Protein AF-A0A3P8VQ27-F1 (afdb_monomer)

Organism: Cynoglossus semilaevis (NCBI:txid244447)

Radius of gyration: 37.34 Å; Cα contacts (8 Å, |Δi|>4): 28; chains: 1; bounding box: 100×19×119 Å

InterPro domains:
  IPR002017 Spectrin repeat [PF00435] (62-148)
  IPR018159 Spectrin/alpha-actinin [SM00150] (59-148)

Sequence (175 aa):
MKLLRSFSAHRMKRSVSSLSREKSAHVQSKLRALLQRRDRIKELSVKRRQELELSRMLCIFNRDVAQRMLKMTEAGKAELSDLQTKMKLLQKHQVFEAEILAHSEIINNELVSLFHPKSKEVKKSTAALKLLWEELRNAVASRGIALEANRDFLEFLQKVEKVEAWIRHKVRRRL

Structure (mmCIF, N/CA/C/O backbone):
data_AF-A0A3P8VQ27-F1
#
_entry.id   AF-A0A3P8VQ27-F1
#
loop_
_atom_site.group_PDB
_atom_site.id
_atom_site.type_symbol
_atom_site.label_atom_id
_atom_site.label_alt_id
_atom_site.label_comp_id
_atom_site.label_asym_id
_atom_site.label_entity_id
_atom_site.label_seq_id
_atom_site.pdbx_PDB_ins_code
_atom_site.Cartn_x
_atom_site.Cartn_y
_atom_site.Cartn_z
_atom_site.occupancy
_atom_site.B_iso_or_equiv
_atom_site.auth_seq_id
_atom_site.auth_comp_id
_atom_site.auth_asym_id
_atom_site.auth_atom_id
_atom_site.pdbx_PDB_model_num
ATOM 1 N N . MET A 1 1 ? -63.834 -5.974 70.949 1.00 59.16 1 MET A N 1
ATOM 2 C CA . MET A 1 1 ? -62.524 -5.294 70.753 1.00 59.16 1 MET A CA 1
ATOM 3 C C . MET A 1 1 ? -61.381 -6.163 70.191 1.00 59.16 1 MET A C 1
ATOM 5 O O . MET A 1 1 ? -60.506 -5.600 69.543 1.00 59.16 1 MET A O 1
ATOM 9 N N . LYS A 1 2 ? -61.347 -7.499 70.369 1.00 55.91 2 LYS A N 1
ATOM 10 C CA . LYS A 1 2 ? -60.243 -8.357 69.862 1.00 55.91 2 LYS A CA 1
ATOM 11 C C . LYS A 1 2 ? -60.164 -8.465 68.319 1.00 55.91 2 LYS A C 1
ATOM 13 O O . LYS A 1 2 ? -59.069 -8.447 67.766 1.00 55.91 2 LYS A O 1
ATOM 18 N N . LEU A 1 3 ? -61.305 -8.478 67.621 1.00 52.88 3 LEU A N 1
ATOM 19 C CA . LEU A 1 3 ? -61.378 -8.587 66.150 1.00 52.88 3 LEU A CA 1
ATOM 20 C C . LEU A 1 3 ? -60.809 -7.358 65.412 1.00 52.88 3 LEU A C 1
ATOM 22 O O . LEU A 1 3 ? -59.995 -7.516 64.505 1.00 52.88 3 LEU A O 1
ATOM 26 N N . LEU A 1 4 ? -61.132 -6.137 65.857 1.00 56.00 4 LEU A N 1
ATOM 27 C CA . LEU A 1 4 ? -60.607 -4.881 65.287 1.00 56.00 4 LEU A CA 1
ATOM 28 C C . LEU A 1 4 ? -59.076 -4.767 65.400 1.00 56.00 4 LEU A C 1
ATOM 30 O O . LEU A 1 4 ? -58.412 -4.321 64.464 1.00 56.00 4 LEU A O 1
ATOM 34 N N . ARG A 1 5 ? -58.496 -5.237 66.514 1.00 58.69 5 ARG A N 1
ATOM 35 C CA . ARG A 1 5 ? -57.035 -5.283 66.701 1.00 58.69 5 ARG A CA 1
ATOM 36 C C . ARG A 1 5 ? -56.365 -6.304 65.772 1.00 58.69 5 ARG A C 1
ATOM 38 O O . ARG A 1 5 ? -55.314 -6.007 65.213 1.00 58.69 5 ARG A O 1
ATOM 45 N N . SER A 1 6 ? -56.991 -7.463 65.546 1.00 60.53 6 SER A N 1
ATOM 46 C CA . SER A 1 6 ? -56.477 -8.488 64.620 1.00 60.53 6 SER A CA 1
ATOM 47 C C . SER A 1 6 ? -56.494 -8.036 63.152 1.00 60.53 6 SER A C 1
ATOM 49 O O . SER A 1 6 ? -55.540 -8.288 62.415 1.00 60.53 6 SER A O 1
ATOM 51 N N . PHE A 1 7 ? -57.533 -7.293 62.754 1.00 62.00 7 PHE A N 1
ATOM 52 C CA . PHE A 1 7 ? -57.692 -6.754 61.404 1.00 62.00 7 PHE A CA 1
ATOM 53 C C . PHE A 1 7 ? -56.678 -5.635 61.121 1.00 62.00 7 PHE A C 1
ATOM 55 O O . PHE A 1 7 ? -56.071 -5.592 60.050 1.00 62.00 7 PHE A O 1
ATOM 62 N N . SER A 1 8 ? -56.428 -4.777 62.117 1.00 69.00 8 SER A N 1
ATOM 63 C CA . SER A 1 8 ? -55.386 -3.744 62.060 1.00 69.00 8 SER A CA 1
ATOM 64 C C . SER A 1 8 ? -53.979 -4.351 61.958 1.00 69.00 8 SER A C 1
ATOM 66 O O . SER A 1 8 ? -53.199 -3.978 61.081 1.00 69.00 8 SER A O 1
ATOM 68 N N . ALA A 1 9 ? -53.680 -5.382 62.758 1.00 69.94 9 ALA A N 1
ATOM 69 C CA . ALA A 1 9 ? -52.400 -6.089 62.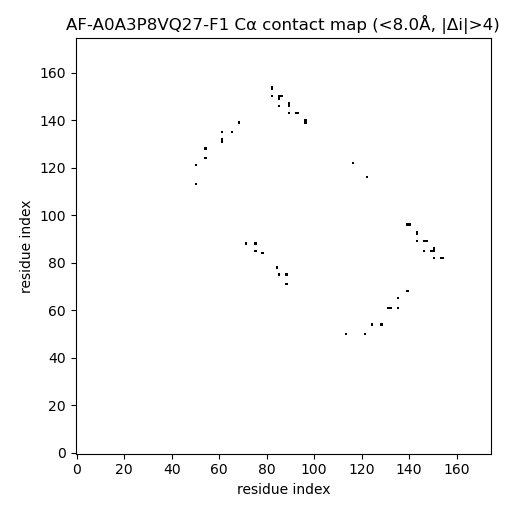706 1.00 69.94 9 ALA A CA 1
ATOM 70 C C . ALA A 1 9 ? -52.164 -6.811 61.363 1.00 69.94 9 ALA A C 1
ATOM 72 O O . ALA A 1 9 ? -51.056 -6.769 60.822 1.00 69.94 9 ALA A O 1
ATOM 73 N N . HIS A 1 10 ? -53.198 -7.434 60.783 1.00 73.12 10 HIS A N 1
ATOM 74 C CA . HIS A 1 10 ? -53.120 -8.039 59.447 1.00 73.12 10 HIS A CA 1
ATOM 75 C C . HIS A 1 10 ? -52.898 -6.997 58.343 1.00 73.12 10 HIS A C 1
ATOM 77 O O . HIS A 1 10 ? -52.089 -7.216 57.439 1.00 73.12 10 HIS A O 1
ATOM 83 N N . ARG A 1 11 ? -53.573 -5.844 58.423 1.00 74.75 11 ARG A N 1
ATOM 84 C CA . ARG A 1 11 ? -53.396 -4.732 57.479 1.00 74.75 11 ARG A CA 1
ATOM 85 C C . ARG A 1 11 ? -51.982 -4.150 57.549 1.00 74.75 11 ARG A C 1
ATOM 87 O O . ARG A 1 11 ? -51.373 -3.924 56.505 1.00 74.75 11 ARG A O 1
ATOM 94 N N . MET A 1 12 ? -51.432 -3.978 58.751 1.00 71.06 12 MET A N 1
ATOM 95 C CA . MET A 1 12 ? -50.051 -3.525 58.939 1.00 71.06 12 MET A CA 1
ATOM 96 C C . MET A 1 12 ? -49.034 -4.534 58.397 1.00 71.06 12 MET A C 1
ATOM 98 O O . MET A 1 12 ? -48.145 -4.142 57.646 1.00 71.06 12 MET A O 1
ATOM 102 N N . LYS A 1 13 ? -49.187 -5.837 58.683 1.00 74.44 13 LYS A N 1
ATOM 103 C CA . LYS A 1 13 ? -48.311 -6.881 58.113 1.00 74.44 13 LYS A CA 1
ATOM 104 C C . LYS A 1 13 ? -48.342 -6.891 56.582 1.00 74.44 13 LYS A C 1
ATOM 106 O O . LYS A 1 13 ? -47.287 -6.979 55.958 1.00 74.44 13 LYS A O 1
ATOM 111 N N . ARG A 1 14 ? -49.524 -6.738 55.973 1.00 71.12 14 ARG A N 1
ATOM 112 C CA . ARG A 1 14 ? -49.664 -6.611 54.512 1.00 71.12 14 ARG A CA 1
ATOM 113 C C . ARG A 1 14 ? -48.948 -5.373 53.966 1.00 71.12 14 ARG A C 1
ATOM 115 O O . ARG A 1 14 ? -48.181 -5.518 53.022 1.00 71.12 14 ARG A O 1
ATOM 122 N N . SER A 1 15 ? -49.122 -4.209 54.592 1.00 69.25 15 SER A N 1
ATOM 123 C CA . SER A 1 15 ? -48.459 -2.957 54.189 1.00 69.25 15 SER A CA 1
ATOM 124 C C . SER A 1 15 ? -46.927 -3.045 54.265 1.00 69.25 15 SER A C 1
ATOM 126 O O . SER A 1 15 ? -46.221 -2.670 53.331 1.00 69.25 15 SER A O 1
ATOM 128 N N . VAL A 1 16 ? -46.393 -3.636 55.337 1.00 71.25 16 VAL A N 1
ATOM 129 C CA . VAL A 1 16 ? -44.945 -3.858 55.487 1.00 71.25 16 VAL A CA 1
ATOM 130 C C . VAL A 1 16 ? -44.427 -4.841 54.432 1.00 71.25 16 VAL A C 1
ATOM 132 O O . VAL A 1 16 ? -43.368 -4.615 53.843 1.00 71.25 16 VAL A O 1
ATOM 135 N N . SER A 1 17 ? -45.187 -5.902 54.133 1.00 72.75 17 SER A N 1
ATOM 136 C CA . SER A 1 17 ? -44.814 -6.871 53.097 1.00 72.75 17 SER A CA 1
ATOM 137 C C . SER A 1 17 ? -44.829 -6.274 51.685 1.00 72.75 17 SER A C 1
ATOM 139 O O . SER A 1 17 ? -43.919 -6.552 50.907 1.00 72.75 17 SER A O 1
ATOM 141 N N . SER A 1 18 ? -45.793 -5.404 51.358 1.00 68.44 18 SER A N 1
ATOM 142 C CA . SER A 1 18 ? -45.832 -4.708 50.067 1.00 68.44 18 SER A CA 1
ATOM 143 C C . SER A 1 18 ? -44.686 -3.709 49.932 1.00 68.44 18 SER A C 1
ATOM 145 O O . SER A 1 18 ? -44.019 -3.713 48.902 1.00 68.44 18 SER A O 1
ATOM 147 N N . LEU A 1 19 ? -44.380 -2.941 50.987 1.00 72.56 19 LEU A N 1
ATOM 148 C CA . LEU A 1 19 ? -43.258 -1.995 50.989 1.00 72.56 19 LEU A CA 1
ATOM 149 C C . LEU A 1 19 ? -41.906 -2.705 50.816 1.00 72.56 19 LEU A C 1
ATOM 151 O O . LEU A 1 19 ? -41.018 -2.218 50.119 1.00 72.56 19 LEU A O 1
ATOM 155 N N . SER A 1 20 ? -41.734 -3.865 51.457 1.00 76.38 20 SER A N 1
ATOM 156 C CA . SER A 1 20 ? -40.529 -4.693 51.315 1.00 76.38 20 SER A CA 1
ATOM 157 C C . SER A 1 20 ? -40.389 -5.242 49.889 1.00 76.38 20 SER A C 1
ATOM 159 O O . SER A 1 20 ? -39.308 -5.184 49.299 1.00 76.38 20 SER A O 1
ATOM 161 N N . ARG A 1 21 ? -41.501 -5.690 49.293 1.00 75.19 21 ARG A N 1
ATOM 162 C CA . ARG A 1 21 ? -41.550 -6.206 47.918 1.00 75.19 21 ARG A CA 1
ATOM 163 C C . ARG A 1 21 ? -41.263 -5.116 46.880 1.00 75.19 21 ARG A C 1
ATOM 165 O O . ARG A 1 21 ? -40.536 -5.364 45.924 1.00 75.19 21 ARG A O 1
ATOM 172 N N . GLU A 1 22 ? -41.761 -3.904 47.101 1.00 75.75 22 GLU A N 1
ATOM 173 C CA . GLU A 1 22 ? -41.543 -2.740 46.235 1.00 75.75 22 GLU A CA 1
ATOM 174 C C . GLU A 1 22 ? -40.092 -2.232 46.301 1.00 75.75 22 GLU A C 1
ATOM 176 O O . GLU A 1 22 ? -39.456 -2.010 45.267 1.00 75.75 22 GLU A O 1
ATOM 181 N N . LYS A 1 23 ? -39.504 -2.165 47.505 1.00 79.06 23 LYS A N 1
ATOM 182 C CA . LYS A 1 23 ? -38.070 -1.874 47.682 1.00 79.06 23 LYS A CA 1
ATOM 183 C C . LYS A 1 23 ? -37.188 -2.937 47.020 1.00 79.06 23 LYS A C 1
ATOM 185 O O . LYS A 1 23 ? -36.213 -2.591 46.356 1.00 79.06 23 LYS A O 1
ATOM 190 N N . SER A 1 24 ? -37.547 -4.217 47.146 1.00 83.31 24 SER A N 1
ATOM 191 C CA . SER A 1 24 ? -36.856 -5.324 46.472 1.00 83.31 24 SER A CA 1
ATOM 192 C C . SER A 1 24 ? -36.928 -5.201 44.943 1.00 83.31 24 SER A C 1
ATOM 194 O O . SER A 1 24 ? -35.902 -5.310 44.270 1.00 83.31 24 SER A O 1
ATOM 196 N N . ALA A 1 25 ? -38.099 -4.866 44.391 1.00 87.75 25 ALA A N 1
ATOM 197 C CA . ALA A 1 25 ? -38.283 -4.647 42.956 1.00 87.75 25 ALA A CA 1
ATOM 198 C C . ALA A 1 25 ? -37.453 -3.461 42.428 1.00 87.75 25 ALA A C 1
ATOM 200 O O . ALA A 1 25 ? -36.850 -3.549 41.356 1.00 87.75 25 ALA A O 1
ATOM 201 N N . HIS A 1 26 ? -37.352 -2.370 43.194 1.00 89.31 26 HIS A N 1
ATOM 202 C CA . HIS A 1 26 ? -36.525 -1.219 42.826 1.00 89.31 26 HIS A CA 1
ATOM 203 C C . HIS A 1 26 ? -35.027 -1.568 42.785 1.00 89.31 26 HIS A C 1
ATOM 205 O O . HIS A 1 26 ? -34.321 -1.192 41.845 1.00 89.31 26 HIS A O 1
ATOM 211 N N . VAL A 1 27 ? -34.544 -2.335 43.769 1.00 89.94 27 VAL A N 1
ATOM 212 C CA . VAL A 1 27 ? -33.158 -2.832 43.802 1.00 89.94 27 VAL A CA 1
ATOM 213 C C . VAL A 1 27 ? -32.885 -3.771 42.624 1.00 89.94 27 VAL A C 1
ATOM 215 O O . VAL A 1 27 ? -31.868 -3.613 41.949 1.00 89.94 27 VAL A O 1
ATOM 218 N N . GLN A 1 28 ? -33.805 -4.691 42.314 1.00 91.00 28 GLN A N 1
ATOM 219 C CA . GLN A 1 28 ? -33.682 -5.584 41.156 1.00 91.00 28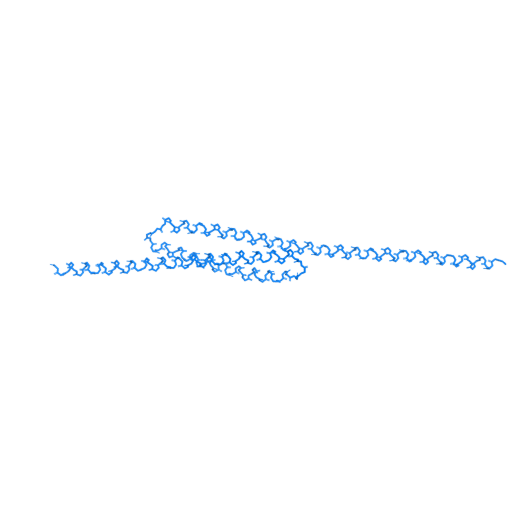 GLN A CA 1
ATOM 220 C C . GLN A 1 28 ? -33.653 -4.818 39.827 1.00 91.00 28 GLN A C 1
ATOM 222 O O . GLN A 1 28 ? -32.839 -5.131 38.958 1.00 91.00 28 GLN A O 1
ATOM 227 N N . SER A 1 29 ? -34.486 -3.785 39.676 1.00 92.50 29 SER A N 1
ATOM 228 C CA . SER A 1 29 ? -34.495 -2.926 38.487 1.00 92.50 29 SER A CA 1
ATOM 229 C C . SER A 1 29 ? -33.162 -2.192 38.304 1.00 92.50 29 SER A C 1
ATOM 231 O O . SER A 1 29 ? -32.557 -2.261 37.230 1.00 92.50 29 SER A O 1
ATOM 233 N N . LYS A 1 30 ? -32.630 -1.574 39.371 1.00 93.88 30 LYS A N 1
ATOM 234 C CA . LYS A 1 30 ? -31.308 -0.928 39.329 1.00 93.88 30 LYS A CA 1
ATOM 235 C C . LYS A 1 30 ? -30.189 -1.916 39.016 1.00 93.88 30 LYS A C 1
ATOM 237 O O . LYS A 1 30 ? -29.328 -1.605 38.196 1.00 93.88 30 LYS A O 1
ATOM 242 N N . LEU A 1 31 ? -30.209 -3.104 39.621 1.00 91.88 31 LEU A N 1
ATOM 243 C CA . LEU A 1 31 ? -29.227 -4.149 39.340 1.00 91.88 31 LEU A CA 1
ATOM 244 C C . LEU A 1 31 ? -29.267 -4.560 37.863 1.00 91.88 31 LEU A C 1
ATOM 246 O O . LEU A 1 31 ? -28.223 -4.633 37.220 1.00 91.88 31 LEU A O 1
ATOM 250 N N . ARG A 1 32 ? -30.463 -4.755 37.298 1.00 94.44 32 ARG A N 1
ATOM 251 C CA . ARG A 1 32 ? -30.642 -5.109 35.883 1.00 94.44 32 ARG A CA 1
ATOM 252 C C . ARG A 1 32 ? -30.104 -4.021 34.949 1.00 94.44 32 ARG A C 1
ATOM 254 O O . ARG A 1 32 ? -29.391 -4.337 34.000 1.00 94.44 32 ARG A O 1
ATOM 261 N N . ALA A 1 33 ? -30.377 -2.752 35.252 1.00 93.75 33 ALA A N 1
ATOM 262 C CA . ALA A 1 33 ? -29.855 -1.618 34.489 1.00 93.75 33 ALA A CA 1
ATOM 263 C C . ALA A 1 33 ? -28.319 -1.514 34.568 1.00 93.75 33 ALA A C 1
ATOM 265 O O . ALA A 1 33 ? -27.660 -1.248 33.562 1.00 93.75 33 ALA A O 1
ATOM 266 N N . LEU A 1 34 ? -27.731 -1.755 35.746 1.00 93.38 34 LEU A N 1
ATOM 267 C CA . LEU A 1 34 ? -26.276 -1.766 35.925 1.00 93.38 34 LEU A CA 1
ATOM 268 C C . LEU A 1 34 ? -25.613 -2.919 35.170 1.00 93.38 34 LEU A C 1
ATOM 270 O O . LEU A 1 34 ? -24.582 -2.705 34.534 1.00 93.38 34 LEU A O 1
ATOM 274 N N . LEU A 1 35 ? -26.210 -4.113 35.193 1.00 93.44 35 LEU A N 1
ATOM 275 C CA . LEU A 1 35 ? -25.725 -5.262 34.429 1.00 93.44 35 LEU A CA 1
ATOM 276 C C . LEU A 1 35 ? -25.758 -4.978 32.923 1.00 93.44 35 LEU A C 1
ATOM 278 O O . LEU A 1 35 ? -24.730 -5.122 32.269 1.00 93.44 35 LEU A O 1
ATOM 282 N N . GLN A 1 36 ? -26.868 -4.447 32.397 1.00 94.12 36 GLN A N 1
ATOM 283 C CA . GLN A 1 36 ? -26.945 -4.033 30.990 1.00 94.12 36 GLN A CA 1
ATOM 284 C C . GLN A 1 36 ? -25.888 -2.984 30.629 1.00 94.12 36 GLN A C 1
ATOM 286 O O . GLN A 1 36 ? -25.253 -3.068 29.579 1.00 94.12 36 GLN A O 1
ATOM 291 N N . ARG A 1 37 ? -25.663 -1.990 31.498 1.00 93.75 37 ARG A N 1
ATOM 292 C CA . ARG A 1 37 ? -24.642 -0.963 31.258 1.00 93.75 37 ARG A CA 1
ATOM 293 C C . ARG A 1 37 ? -23.234 -1.555 31.274 1.00 93.75 37 ARG A C 1
ATOM 295 O O . ARG A 1 37 ? -22.424 -1.182 30.429 1.00 93.75 37 ARG A O 1
ATOM 302 N N . ARG A 1 38 ? -22.949 -2.477 32.197 1.00 91.69 38 ARG A N 1
ATOM 303 C CA . ARG A 1 38 ? -21.678 -3.211 32.266 1.00 91.69 38 ARG A CA 1
ATOM 304 C C . ARG A 1 38 ? -21.445 -4.017 30.992 1.00 91.69 38 ARG A C 1
ATOM 306 O O . ARG A 1 38 ? -20.352 -3.950 30.437 1.00 91.69 38 ARG A O 1
ATOM 313 N N . ASP A 1 39 ? -22.451 -4.750 30.533 1.00 91.38 39 ASP A N 1
ATOM 314 C CA . ASP A 1 39 ? -22.337 -5.603 29.348 1.00 91.38 39 ASP A CA 1
ATOM 315 C C . ASP A 1 39 ? -22.122 -4.751 28.090 1.00 91.38 39 ASP A C 1
ATOM 317 O O . ASP A 1 39 ? -21.189 -4.999 27.329 1.00 91.38 39 ASP A O 1
ATOM 321 N N . ARG A 1 40 ? -22.842 -3.631 27.966 1.00 89.25 40 ARG A N 1
ATOM 322 C CA . ARG A 1 40 ? -22.624 -2.658 26.889 1.00 89.25 40 ARG A CA 1
ATOM 323 C C . ARG A 1 40 ? -21.225 -2.035 26.911 1.00 89.25 40 ARG A C 1
ATOM 325 O O . ARG A 1 40 ? -20.630 -1.828 25.858 1.00 89.25 40 ARG A O 1
ATOM 332 N N . ILE A 1 41 ? -20.687 -1.710 28.090 1.00 88.19 41 ILE A N 1
ATOM 333 C CA . ILE A 1 41 ? -19.309 -1.204 28.210 1.00 88.19 41 ILE A CA 1
ATOM 334 C C . ILE A 1 41 ? -18.315 -2.280 27.769 1.00 88.19 41 ILE A C 1
ATOM 336 O O . ILE A 1 41 ? -17.406 -1.967 27.007 1.00 88.19 41 ILE A O 1
ATOM 340 N N . LYS A 1 42 ? -18.508 -3.540 28.182 1.00 89.88 42 LYS A N 1
ATOM 341 C CA . LYS A 1 42 ? -17.657 -4.655 27.742 1.00 89.88 42 LYS A CA 1
ATOM 342 C C . LYS A 1 42 ? -17.658 -4.800 26.221 1.00 89.88 42 LYS A C 1
ATOM 344 O O . LYS A 1 42 ? -16.582 -4.871 25.636 1.00 89.88 42 LYS A O 1
ATOM 349 N N . GLU A 1 43 ? -18.827 -4.788 25.584 1.00 84.12 43 GLU A N 1
ATOM 350 C CA . GLU A 1 43 ? -18.946 -4.847 24.120 1.00 84.12 43 GLU A CA 1
ATOM 351 C C . GLU A 1 43 ? -18.205 -3.689 23.436 1.00 84.12 43 GLU A C 1
ATOM 353 O O . GLU A 1 43 ? -17.418 -3.907 22.513 1.00 84.12 43 GLU A O 1
ATOM 358 N N . LEU A 1 44 ? -18.392 -2.456 23.922 1.00 81.50 44 LEU A N 1
ATOM 359 C CA . LEU A 1 44 ? -17.700 -1.279 23.390 1.00 81.50 44 LEU A CA 1
ATOM 360 C C . LEU A 1 44 ? -16.179 -1.368 23.567 1.00 81.50 44 LEU A C 1
ATOM 362 O O . LEU A 1 44 ? -15.440 -1.003 22.655 1.00 81.50 44 LEU A O 1
ATOM 366 N N . SER A 1 45 ? -15.702 -1.869 24.708 1.00 81.81 45 SER A N 1
ATOM 367 C CA . SER A 1 45 ? -14.273 -2.070 24.961 1.00 81.81 45 SER A CA 1
ATOM 368 C C . SER A 1 45 ? -13.667 -3.126 24.038 1.00 81.81 45 SER A C 1
ATOM 370 O O . SER A 1 45 ? -12.577 -2.906 23.512 1.00 81.81 45 SER A O 1
ATOM 372 N N . VAL A 1 46 ? -14.362 -4.247 23.804 1.00 83.69 46 VAL A N 1
ATOM 373 C CA . VAL A 1 46 ? -13.915 -5.287 22.860 1.00 83.69 46 VAL A CA 1
ATOM 374 C C . VAL A 1 46 ? -13.811 -4.710 21.453 1.00 83.69 46 VAL A C 1
ATOM 376 O O . VAL A 1 46 ? -12.771 -4.858 20.813 1.00 83.69 46 VAL A O 1
ATOM 379 N N . LYS A 1 47 ? -14.840 -3.985 21.006 1.00 78.75 47 LYS A N 1
ATOM 380 C CA . LYS A 1 47 ? -14.834 -3.342 19.693 1.00 78.75 47 LYS A CA 1
ATOM 381 C C . LYS A 1 47 ? -13.693 -2.330 19.556 1.00 78.75 47 LYS A C 1
ATOM 383 O O . LYS A 1 47 ? -12.963 -2.348 18.570 1.00 78.75 47 LYS A O 1
ATOM 388 N N . ARG A 1 48 ? -13.495 -1.471 20.562 1.00 79.12 48 ARG A N 1
ATOM 389 C CA . ARG A 1 48 ? -12.407 -0.483 20.551 1.00 79.12 48 ARG A CA 1
ATOM 390 C C . ARG A 1 48 ? -11.032 -1.148 20.492 1.00 79.12 48 ARG A C 1
ATOM 392 O O . ARG A 1 48 ? -10.144 -0.638 19.818 1.00 79.12 48 ARG A O 1
ATOM 399 N N . ARG A 1 49 ? -10.849 -2.277 21.179 1.00 80.06 49 ARG A N 1
ATOM 400 C CA . ARG A 1 49 ? -9.607 -3.054 21.106 1.00 80.06 49 ARG A CA 1
ATOM 401 C C . ARG A 1 49 ? -9.349 -3.566 19.687 1.00 80.06 49 ARG A C 1
ATOM 403 O O . ARG A 1 49 ? -8.254 -3.345 19.188 1.00 80.06 49 ARG A O 1
ATOM 410 N N . GLN A 1 50 ? -10.353 -4.146 19.027 1.00 75.50 50 GLN A N 1
ATOM 411 C CA . GLN A 1 50 ? -10.232 -4.620 17.638 1.00 75.50 50 GLN A CA 1
ATOM 412 C C . GLN A 1 50 ? -9.855 -3.483 16.672 1.00 75.50 50 GLN A C 1
ATOM 414 O O . GLN A 1 50 ? -8.969 -3.637 15.836 1.00 75.50 50 GLN A O 1
ATOM 419 N N . GLU A 1 51 ? -10.468 -2.304 16.823 1.00 69.88 51 GLU A N 1
ATOM 420 C CA . GLU A 1 51 ? -10.121 -1.118 16.023 1.00 69.88 51 GLU A CA 1
ATOM 421 C C . GLU A 1 51 ? -8.662 -0.678 16.227 1.00 69.88 51 GLU A C 1
ATOM 423 O O . GLU A 1 51 ? -7.971 -0.319 15.272 1.00 69.88 51 GLU A O 1
ATOM 428 N N . LEU A 1 52 ? -8.192 -0.676 17.477 1.00 77.38 52 LEU A N 1
ATOM 429 C CA . LEU A 1 52 ? -6.817 -0.303 17.804 1.00 77.38 52 LEU A CA 1
ATOM 430 C C . LEU A 1 52 ? -5.812 -1.333 17.280 1.00 77.38 52 LEU A C 1
ATOM 432 O O . LEU A 1 52 ? -4.749 -0.944 16.801 1.00 77.38 52 LEU A O 1
ATOM 436 N N . GLU A 1 53 ? -6.149 -2.620 17.333 1.00 78.31 53 GLU A N 1
ATOM 437 C CA . GLU A 1 53 ? -5.329 -3.700 16.781 1.00 78.31 53 GLU A CA 1
ATOM 438 C C . GLU A 1 53 ? -5.165 -3.561 15.265 1.00 78.31 53 GLU A C 1
ATOM 440 O O . GLU A 1 53 ? -4.037 -3.618 14.774 1.00 78.31 53 GLU A O 1
ATOM 445 N N . LEU A 1 54 ? -6.245 -3.272 14.534 1.00 73.50 54 LEU A N 1
ATOM 446 C CA . LEU A 1 54 ? -6.177 -3.024 13.090 1.00 73.50 54 LEU A CA 1
ATOM 447 C C . LEU A 1 54 ? -5.395 -1.765 12.741 1.00 73.50 54 LEU A C 1
ATOM 449 O O . LEU A 1 54 ? -4.545 -1.789 11.854 1.00 73.50 54 LEU A O 1
ATOM 453 N N . SER A 1 55 ? -5.632 -0.672 13.468 1.00 77.19 55 SER A N 1
ATOM 454 C CA . SER A 1 55 ? -4.877 0.571 13.282 1.00 77.19 55 SER A CA 1
ATOM 455 C C . SER A 1 55 ? -3.377 0.349 13.509 1.00 77.19 55 SER A C 1
ATOM 457 O O . SER A 1 55 ? -2.543 0.786 12.715 1.00 77.19 55 SER A O 1
ATOM 459 N N . ARG A 1 56 ? -3.019 -0.411 14.553 1.00 80.44 56 ARG A N 1
ATOM 460 C CA . ARG A 1 56 ? -1.635 -0.811 14.826 1.00 80.44 56 ARG A CA 1
ATOM 461 C C . ARG A 1 56 ? -1.064 -1.667 13.698 1.00 80.44 56 ARG A C 1
ATOM 463 O O . ARG A 1 56 ? 0.063 -1.416 13.280 1.00 80.44 56 ARG A O 1
ATOM 470 N N . MET A 1 57 ? -1.810 -2.662 13.221 1.00 75.69 57 MET A N 1
ATOM 471 C CA . MET A 1 57 ? -1.370 -3.555 12.148 1.00 75.69 57 MET A CA 1
ATOM 472 C C . MET A 1 57 ? -1.079 -2.777 10.863 1.00 75.69 57 MET A C 1
ATOM 474 O O . MET A 1 57 ? -0.010 -2.947 10.282 1.00 75.69 57 MET A O 1
ATOM 478 N N . LEU A 1 58 ? -1.964 -1.857 10.474 1.00 73.62 58 LEU A N 1
ATOM 479 C CA . LEU A 1 58 ? -1.759 -1.037 9.285 1.00 73.62 58 LEU A CA 1
ATOM 480 C C . LEU A 1 58 ? -0.620 -0.023 9.457 1.00 73.62 58 LEU A C 1
ATOM 482 O O . LEU A 1 58 ? 0.151 0.195 8.530 1.00 73.62 58 LEU A O 1
ATOM 486 N N . CYS A 1 59 ? -0.442 0.554 10.648 1.00 76.38 59 CYS A N 1
ATOM 487 C CA . CYS A 1 59 ? 0.716 1.407 10.926 1.00 76.38 59 CYS A CA 1
ATOM 488 C C . CYS A 1 59 ? 2.041 0.644 10.737 1.00 76.38 59 CYS A C 1
ATOM 490 O O . CYS A 1 59 ? 2.962 1.142 10.089 1.00 76.38 59 CYS A O 1
ATOM 492 N N . ILE A 1 60 ? 2.117 -0.588 11.251 1.00 79.19 60 ILE A N 1
ATOM 493 C CA . ILE A 1 60 ? 3.281 -1.464 11.071 1.00 79.19 60 ILE A CA 1
ATOM 494 C C . ILE A 1 60 ? 3.476 -1.796 9.589 1.00 79.19 60 ILE A C 1
ATOM 496 O O . ILE A 1 60 ? 4.575 -1.608 9.078 1.00 79.19 60 ILE A O 1
ATOM 500 N N . PHE A 1 61 ? 2.412 -2.198 8.890 1.00 76.06 61 PHE A N 1
ATOM 501 C CA . PHE A 1 61 ? 2.463 -2.494 7.459 1.00 76.06 61 PHE A CA 1
ATOM 502 C C . PHE A 1 61 ? 2.984 -1.303 6.645 1.00 76.06 61 PHE A C 1
ATOM 504 O O . PHE A 1 61 ? 3.941 -1.447 5.888 1.00 76.06 61 PHE A O 1
ATOM 511 N N . ASN A 1 62 ? 2.420 -0.110 6.851 1.00 76.44 62 ASN A N 1
ATOM 512 C CA . ASN A 1 62 ? 2.823 1.104 6.141 1.00 76.44 62 ASN A CA 1
ATOM 513 C C . ASN A 1 62 ? 4.292 1.452 6.396 1.00 76.44 62 ASN A C 1
ATOM 515 O O . ASN A 1 62 ? 5.015 1.813 5.468 1.00 76.44 62 ASN A O 1
ATOM 519 N N . ARG A 1 63 ? 4.755 1.315 7.643 1.00 84.50 63 ARG A N 1
ATOM 520 C CA . ARG A 1 63 ? 6.165 1.516 7.993 1.00 84.50 63 ARG A CA 1
ATOM 521 C C . ARG A 1 63 ? 7.067 0.514 7.271 1.00 84.50 63 ARG A C 1
ATOM 523 O O . ARG A 1 63 ? 8.084 0.912 6.706 1.00 84.50 63 ARG A O 1
ATOM 530 N N . ASP A 1 64 ? 6.712 -0.765 7.293 1.00 79.44 64 ASP A N 1
ATOM 531 C CA . ASP A 1 64 ? 7.527 -1.834 6.713 1.00 79.44 64 ASP A CA 1
ATOM 532 C C . ASP A 1 64 ? 7.595 -1.700 5.181 1.00 79.44 64 ASP A C 1
ATOM 534 O O . ASP A 1 64 ? 8.662 -1.837 4.574 1.00 79.44 64 ASP A O 1
ATOM 538 N N . VAL A 1 65 ? 6.477 -1.318 4.562 1.00 76.44 65 VAL A N 1
ATOM 539 C CA . VAL A 1 65 ? 6.390 -0.943 3.151 1.00 76.44 65 VAL A CA 1
ATOM 540 C C . VAL A 1 65 ? 7.281 0.261 2.836 1.00 76.44 65 VAL A C 1
ATOM 542 O O . VAL A 1 65 ? 8.085 0.191 1.903 1.00 76.44 65 VAL A O 1
ATOM 545 N N . ALA A 1 66 ? 7.203 1.342 3.616 1.00 80.62 66 ALA A N 1
ATOM 546 C CA . ALA A 1 66 ? 8.040 2.525 3.417 1.00 80.62 66 ALA A CA 1
ATOM 547 C C . ALA A 1 66 ? 9.537 2.184 3.531 1.00 80.62 66 ALA A C 1
ATOM 549 O O . ALA A 1 66 ? 10.345 2.607 2.701 1.00 80.62 66 ALA A O 1
ATOM 550 N N . GLN A 1 67 ? 9.914 1.348 4.502 1.00 83.69 67 GLN A N 1
ATOM 551 C CA . GLN A 1 67 ? 11.291 0.882 4.657 1.00 83.69 67 GLN A CA 1
ATOM 552 C C . GLN A 1 67 ? 11.749 0.031 3.463 1.00 83.69 67 GLN A C 1
ATOM 554 O O . GLN A 1 67 ? 12.872 0.196 2.977 1.00 83.69 67 GLN A O 1
ATOM 559 N N . ARG A 1 68 ? 10.898 -0.875 2.962 1.00 80.38 68 ARG A N 1
ATOM 560 C CA . ARG A 1 68 ? 11.196 -1.683 1.767 1.00 80.38 68 ARG A CA 1
ATOM 561 C C . ARG A 1 68 ? 11.373 -0.795 0.533 1.00 80.38 68 ARG A C 1
ATOM 563 O O . ARG A 1 68 ? 12.313 -1.004 -0.233 1.00 80.38 68 ARG A O 1
ATOM 570 N N . MET A 1 69 ? 10.545 0.237 0.388 1.00 78.75 69 MET A N 1
ATOM 571 C CA . MET A 1 69 ? 10.641 1.223 -0.692 1.00 78.75 69 MET A CA 1
ATOM 572 C C . MET A 1 69 ? 11.947 2.022 -0.653 1.00 78.75 69 MET A C 1
ATOM 574 O O . MET A 1 69 ? 12.581 2.212 -1.697 1.00 78.75 69 MET A O 1
ATOM 578 N N . LEU A 1 70 ? 12.400 2.444 0.531 1.00 82.94 70 LEU A N 1
ATOM 579 C CA . LEU A 1 70 ? 13.695 3.114 0.690 1.00 82.94 70 LEU A CA 1
ATOM 580 C C . LEU A 1 70 ? 14.846 2.215 0.224 1.00 82.94 70 LEU A C 1
ATOM 582 O O . LEU A 1 70 ? 15.612 2.622 -0.648 1.00 82.94 70 LEU A O 1
ATOM 586 N N . LYS A 1 71 ? 14.887 0.957 0.683 1.00 80.19 71 LYS A N 1
ATOM 587 C CA . LYS A 1 71 ? 15.911 -0.021 0.266 1.00 80.19 71 LYS A CA 1
ATOM 588 C C . LYS A 1 71 ? 15.928 -0.243 -1.247 1.00 80.19 71 LYS A C 1
ATOM 590 O O . LYS A 1 71 ? 16.989 -0.296 -1.862 1.00 80.19 71 LYS A O 1
ATOM 595 N N . MET A 1 72 ? 14.754 -0.348 -1.874 1.00 72.19 72 MET A N 1
ATOM 596 C CA . MET A 1 72 ? 14.665 -0.483 -3.331 1.00 72.19 72 MET A CA 1
ATOM 597 C C . MET A 1 72 ? 15.151 0.785 -4.051 1.00 72.19 72 MET A C 1
ATOM 599 O O . MET A 1 72 ? 15.714 0.701 -5.143 1.00 72.19 72 MET A O 1
ATOM 603 N N . THR A 1 73 ? 14.931 1.973 -3.481 1.00 73.25 73 THR A N 1
ATOM 604 C CA . THR A 1 73 ? 15.431 3.249 -4.024 1.00 73.25 73 THR A CA 1
ATOM 605 C C . THR A 1 73 ? 16.946 3.333 -3.960 1.00 73.25 73 THR A C 1
ATOM 607 O O . THR A 1 73 ? 17.567 3.689 -4.957 1.00 73.25 73 THR A O 1
ATOM 610 N N . GLU A 1 74 ? 17.536 2.968 -2.827 1.00 75.62 74 GLU A N 1
ATOM 611 C CA . GLU A 1 74 ? 18.989 2.936 -2.644 1.00 75.62 74 GLU A CA 1
ATOM 612 C C . GLU A 1 74 ? 19.651 1.940 -3.603 1.00 75.62 74 GLU A C 1
ATOM 614 O O . GLU A 1 74 ? 20.586 2.310 -4.312 1.00 75.62 74 GLU A O 1
ATOM 619 N N . ALA A 1 75 ? 19.091 0.733 -3.743 1.00 68.69 75 ALA A N 1
ATOM 620 C CA . ALA A 1 75 ? 19.548 -0.245 -4.733 1.00 68.69 75 ALA A CA 1
ATOM 621 C C . ALA A 1 75 ? 19.453 0.289 -6.177 1.00 68.69 75 ALA A C 1
ATOM 623 O O . ALA A 1 75 ? 20.332 0.054 -6.998 1.00 68.69 75 ALA A O 1
ATOM 624 N N . GLY A 1 76 ? 18.408 1.063 -6.489 1.00 63.88 76 GLY A N 1
ATOM 625 C CA . GLY A 1 76 ? 18.243 1.688 -7.803 1.00 63.88 76 GLY A CA 1
ATOM 626 C C . GLY A 1 76 ? 19.274 2.780 -8.119 1.00 63.88 76 GLY A C 1
ATOM 627 O O . GLY A 1 76 ? 19.554 2.999 -9.299 1.00 63.88 76 GLY A O 1
ATOM 628 N N . LYS A 1 77 ? 19.834 3.445 -7.097 1.00 66.62 77 LYS A N 1
ATOM 629 C CA . LYS A 1 77 ? 20.868 4.489 -7.233 1.00 66.62 77 LYS A CA 1
ATOM 630 C C . LYS A 1 77 ? 22.281 3.915 -7.361 1.00 66.62 77 LYS A C 1
ATOM 632 O O . LYS A 1 77 ? 23.102 4.513 -8.045 1.00 66.62 77 LYS A O 1
ATOM 637 N N . ALA A 1 78 ? 22.554 2.782 -6.713 1.00 62.97 78 ALA A N 1
ATOM 638 C CA . ALA A 1 78 ? 23.883 2.171 -6.684 1.00 62.97 78 ALA A CA 1
ATOM 639 C C . ALA A 1 78 ? 24.276 1.468 -7.998 1.00 62.97 78 ALA A C 1
ATOM 641 O O . ALA A 1 78 ? 25.457 1.234 -8.230 1.00 62.97 78 ALA A O 1
ATOM 642 N N . GLU A 1 79 ? 23.316 1.148 -8.871 1.00 57.97 79 GLU A N 1
ATOM 643 C CA . GLU A 1 79 ? 23.559 0.269 -10.018 1.00 57.97 79 GLU A CA 1
ATOM 644 C C . GLU A 1 79 ? 22.958 0.866 -11.295 1.00 57.97 79 GLU A C 1
ATOM 646 O O . GLU A 1 79 ? 21.756 0.765 -11.551 1.00 57.97 79 GLU A O 1
ATOM 651 N N . LEU A 1 80 ? 23.786 1.591 -12.055 1.00 55.91 80 LEU A N 1
ATOM 652 C CA . LEU A 1 80 ? 23.364 2.461 -13.161 1.00 55.91 80 LEU A CA 1
ATOM 653 C C . LEU A 1 80 ? 23.618 1.901 -14.572 1.00 55.91 80 LEU A C 1
ATOM 655 O O . LEU A 1 80 ? 23.157 2.526 -15.520 1.00 55.91 80 LEU A O 1
ATOM 659 N N . SER A 1 81 ? 24.291 0.758 -14.751 1.00 66.56 81 SER A N 1
ATOM 660 C CA . SER A 1 81 ? 24.757 0.355 -16.094 1.00 66.56 81 SER A CA 1
ATOM 661 C C . SER A 1 81 ? 24.060 -0.845 -16.740 1.00 66.56 81 SER A C 1
ATOM 663 O O . SER A 1 81 ? 24.083 -0.935 -17.964 1.00 66.56 81 SER A O 1
ATOM 665 N N . ASP A 1 82 ? 23.436 -1.756 -15.984 1.00 74.94 82 ASP A N 1
ATOM 666 C CA . ASP A 1 82 ? 22.939 -3.015 -16.557 1.00 74.94 82 ASP A CA 1
ATOM 667 C C . ASP A 1 82 ? 21.404 -3.075 -16.679 1.00 74.94 82 ASP A C 1
ATOM 669 O O . ASP A 1 82 ? 20.668 -3.039 -15.684 1.00 74.94 82 ASP A O 1
ATOM 673 N N . LEU A 1 83 ? 20.922 -3.222 -17.921 1.00 78.94 83 LEU A N 1
ATOM 674 C CA . LEU A 1 83 ? 19.504 -3.407 -18.250 1.00 78.94 83 LEU A CA 1
ATOM 675 C C . LEU A 1 83 ? 18.924 -4.626 -17.527 1.00 78.94 83 LEU A C 1
ATOM 677 O O . LEU A 1 83 ? 17.803 -4.558 -17.019 1.00 78.94 83 LEU A O 1
ATOM 681 N N . GLN A 1 84 ? 19.677 -5.726 -17.425 1.00 81.56 84 GLN A N 1
ATOM 682 C CA . GLN A 1 84 ? 19.174 -6.950 -16.806 1.00 81.56 84 GLN A CA 1
ATOM 683 C C . GLN A 1 84 ? 18.907 -6.750 -15.305 1.00 81.56 84 GLN A C 1
ATOM 685 O O . GLN A 1 84 ? 17.897 -7.231 -14.777 1.00 81.56 84 GLN A O 1
ATOM 690 N N . THR A 1 85 ? 19.752 -5.980 -14.619 1.00 79.88 85 THR A N 1
AT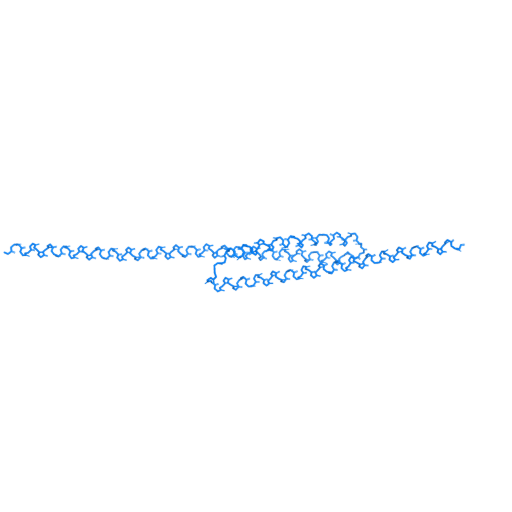OM 691 C CA . THR A 1 85 ? 19.528 -5.576 -13.225 1.00 79.88 85 THR A CA 1
ATOM 692 C C . THR A 1 85 ? 18.319 -4.647 -13.071 1.00 79.88 85 THR A C 1
ATOM 694 O O . THR A 1 85 ? 17.503 -4.864 -12.167 1.00 79.88 85 THR A O 1
ATOM 697 N N . LYS A 1 86 ? 18.122 -3.667 -13.968 1.00 81.12 86 LYS A N 1
ATOM 698 C CA . LYS A 1 86 ? 16.927 -2.797 -13.931 1.00 81.12 86 LYS A CA 1
ATOM 699 C C . LYS A 1 86 ? 15.632 -3.570 -14.171 1.00 81.12 86 LYS A C 1
ATOM 701 O O . LYS A 1 86 ? 14.665 -3.357 -13.441 1.00 81.12 86 LYS A O 1
ATOM 706 N N . MET A 1 87 ? 15.624 -4.516 -15.110 1.00 82.38 87 MET A N 1
ATOM 707 C CA . MET A 1 87 ? 14.471 -5.388 -15.354 1.00 82.38 87 MET A CA 1
ATOM 708 C C . MET A 1 87 ? 14.116 -6.227 -14.119 1.00 82.38 87 MET A C 1
ATOM 710 O O . MET A 1 87 ? 12.949 -6.298 -13.741 1.00 82.38 87 MET A O 1
ATOM 714 N N . LYS A 1 88 ? 15.112 -6.803 -13.429 1.00 84.69 88 LYS A N 1
ATOM 715 C CA . LYS A 1 88 ? 14.883 -7.540 -12.170 1.00 84.69 88 LYS A CA 1
ATOM 716 C C . LYS A 1 88 ? 14.310 -6.644 -11.069 1.00 84.69 88 LYS A C 1
ATOM 718 O O . LYS A 1 88 ? 13.456 -7.087 -10.300 1.00 84.69 88 LYS A O 1
ATOM 723 N N . LEU A 1 89 ? 14.778 -5.398 -10.963 1.00 83.75 89 LEU A N 1
ATOM 724 C CA . LEU A 1 89 ? 14.257 -4.433 -9.990 1.00 83.75 89 LEU A CA 1
ATOM 725 C C . LEU A 1 89 ? 12.805 -4.045 -10.301 1.00 83.75 89 LEU A C 1
ATOM 727 O O . LEU A 1 89 ? 11.992 -3.989 -9.378 1.00 83.75 89 LEU A O 1
ATOM 731 N N . LEU A 1 90 ? 12.482 -3.829 -11.580 1.00 85.44 90 LEU A N 1
ATOM 732 C CA . LEU A 1 90 ? 11.121 -3.558 -12.042 1.00 85.44 90 LEU A CA 1
ATOM 733 C C . LEU A 1 90 ? 10.190 -4.740 -11.745 1.00 85.44 90 LEU A C 1
ATOM 735 O O . LEU A 1 90 ? 9.133 -4.543 -11.159 1.00 85.44 90 LEU A O 1
ATOM 739 N N . GLN A 1 91 ? 10.614 -5.973 -12.028 1.00 86.62 91 GLN A N 1
ATOM 740 C CA . GLN A 1 91 ? 9.814 -7.164 -11.735 1.00 86.62 91 GLN A CA 1
ATOM 741 C C . GLN A 1 91 ? 9.524 -7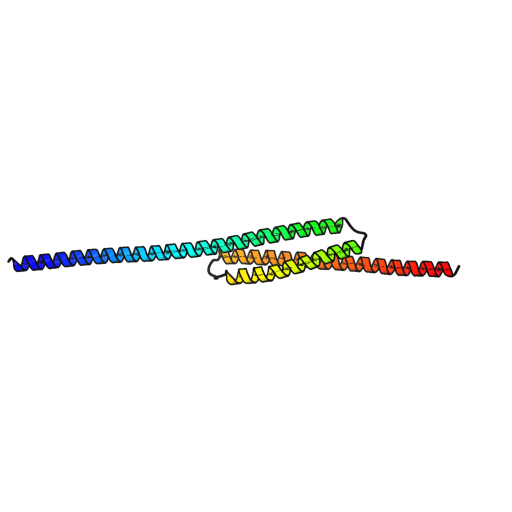.305 -10.232 1.00 86.62 91 GLN A C 1
ATOM 743 O O . GLN A 1 91 ? 8.388 -7.546 -9.832 1.00 86.62 91 GLN A O 1
ATOM 748 N N . LYS A 1 92 ? 10.533 -7.095 -9.373 1.00 87.38 92 LYS A N 1
ATOM 749 C CA . LYS A 1 92 ? 10.339 -7.076 -7.912 1.00 87.38 92 LYS A CA 1
ATOM 750 C C . LYS A 1 92 ? 9.361 -5.985 -7.471 1.00 87.38 92 LYS A C 1
ATOM 752 O O . LYS A 1 92 ? 8.629 -6.187 -6.507 1.00 87.38 92 LYS A O 1
ATOM 757 N N . HIS A 1 93 ? 9.371 -4.836 -8.144 1.00 87.81 93 HIS A N 1
ATOM 758 C CA . HIS A 1 93 ? 8.452 -3.738 -7.863 1.00 87.81 93 HIS A CA 1
ATOM 759 C C . HIS A 1 93 ? 7.015 -4.054 -8.286 1.00 87.81 93 HIS A C 1
ATOM 761 O O . HIS A 1 93 ? 6.113 -3.836 -7.491 1.00 87.81 93 HIS A O 1
ATOM 767 N N . GLN A 1 94 ? 6.808 -4.658 -9.454 1.00 88.19 94 GLN A N 1
ATOM 768 C CA . GLN A 1 94 ? 5.479 -5.081 -9.913 1.00 88.19 94 GLN A CA 1
ATOM 769 C C . GLN A 1 94 ? 4.866 -6.153 -8.999 1.00 88.19 94 GLN A C 1
ATOM 771 O O . GLN A 1 94 ? 3.682 -6.098 -8.676 1.00 88.19 94 GLN A O 1
ATOM 776 N N . VAL A 1 95 ? 5.678 -7.102 -8.512 1.00 88.62 95 VAL A N 1
ATOM 777 C CA . VAL A 1 95 ? 5.230 -8.070 -7.492 1.00 88.62 95 VAL A CA 1
ATOM 778 C C . VAL A 1 95 ? 4.800 -7.345 -6.216 1.00 88.62 95 VAL A C 1
ATOM 780 O O . VAL A 1 95 ? 3.756 -7.650 -5.650 1.00 88.62 95 VAL A O 1
ATOM 783 N N . PHE A 1 96 ? 5.573 -6.351 -5.785 1.00 84.44 96 PHE A N 1
ATOM 784 C CA . PHE A 1 96 ? 5.241 -5.554 -4.611 1.00 84.44 96 PHE A CA 1
ATOM 785 C C . PHE A 1 96 ? 3.967 -4.711 -4.794 1.00 84.44 96 PHE A C 1
ATOM 787 O O . PHE A 1 96 ? 3.164 -4.610 -3.871 1.00 84.44 96 PHE A O 1
ATOM 794 N N . GLU A 1 97 ? 3.737 -4.149 -5.979 1.00 85.81 97 GLU A N 1
ATOM 795 C CA . GLU A 1 97 ? 2.485 -3.466 -6.319 1.00 85.81 97 GLU A CA 1
ATOM 796 C C . GLU A 1 97 ? 1.281 -4.402 -6.221 1.00 85.81 97 GLU A C 1
ATOM 798 O O . GLU A 1 97 ? 0.270 -4.043 -5.615 1.00 85.81 97 GLU A O 1
ATOM 803 N N . ALA A 1 98 ? 1.405 -5.624 -6.744 1.00 86.50 98 ALA A N 1
ATOM 804 C CA . ALA A 1 98 ? 0.362 -6.637 -6.633 1.00 86.50 98 ALA A CA 1
ATOM 805 C C . ALA A 1 98 ? 0.097 -7.032 -5.168 1.00 86.50 98 ALA A C 1
ATOM 807 O O . ALA A 1 98 ? -1.062 -7.135 -4.765 1.00 86.50 98 ALA A O 1
ATOM 808 N N . GLU A 1 99 ? 1.148 -7.189 -4.352 1.00 85.56 99 GLU A N 1
ATOM 809 C CA . GLU A 1 99 ? 1.024 -7.421 -2.905 1.00 85.56 99 GLU A CA 1
ATOM 810 C C . GLU A 1 99 ? 0.255 -6.275 -2.223 1.00 85.56 99 GLU A C 1
ATOM 812 O O . GLU A 1 99 ? -0.647 -6.528 -1.425 1.00 85.56 99 GLU A O 1
ATOM 817 N N . ILE A 1 100 ? 0.567 -5.012 -2.531 1.00 82.81 100 ILE A N 1
ATOM 818 C CA . ILE A 1 100 ? -0.129 -3.847 -1.958 1.00 82.81 100 ILE A CA 1
ATOM 819 C C . ILE A 1 100 ? -1.600 -3.822 -2.380 1.00 82.81 100 ILE A C 1
ATOM 821 O O . ILE A 1 100 ? -2.468 -3.603 -1.535 1.00 82.81 100 ILE A O 1
ATOM 825 N N . LEU A 1 101 ? -1.897 -4.069 -3.657 1.00 83.38 101 LEU A N 1
ATOM 826 C CA . LEU A 1 101 ? -3.271 -4.113 -4.161 1.00 83.38 101 LEU A CA 1
ATOM 827 C C . LEU A 1 101 ? -4.087 -5.223 -3.487 1.00 83.38 101 LEU A C 1
ATOM 829 O O . LEU A 1 101 ? -5.214 -4.970 -3.063 1.00 83.38 101 LEU A O 1
ATOM 833 N N . ALA A 1 102 ? -3.512 -6.413 -3.304 1.00 82.56 102 ALA A N 1
ATOM 834 C CA . ALA A 1 102 ? -4.176 -7.512 -2.607 1.00 82.56 102 ALA A CA 1
ATOM 835 C C . ALA A 1 102 ? -4.480 -7.167 -1.136 1.00 82.56 102 ALA A C 1
ATOM 837 O O . ALA A 1 102 ? -5.589 -7.408 -0.657 1.00 82.56 102 ALA A O 1
ATOM 838 N N . HIS A 1 103 ? -3.534 -6.540 -0.426 1.00 76.12 103 HIS A N 1
ATOM 839 C CA . HIS A 1 103 ? -3.770 -6.074 0.945 1.00 76.12 103 HIS A CA 1
ATOM 840 C C . HIS A 1 103 ? -4.813 -4.950 1.013 1.00 76.12 103 HIS A C 1
ATOM 842 O O . HIS A 1 103 ? -5.551 -4.867 1.993 1.00 76.12 103 HIS A O 1
ATOM 848 N N . SER A 1 104 ? -4.913 -4.116 -0.025 1.00 72.12 104 SER A N 1
ATOM 849 C CA . SER A 1 104 ? -5.880 -3.015 -0.099 1.00 72.12 104 SER A CA 1
ATOM 850 C C . SER A 1 104 ? -7.328 -3.493 -0.015 1.00 72.12 104 SER A C 1
ATOM 852 O O . SER A 1 104 ? -8.130 -2.908 0.712 1.00 72.12 104 SER A O 1
ATOM 854 N N . GLU A 1 105 ? -7.636 -4.598 -0.694 1.00 70.25 105 GLU A N 1
ATOM 855 C CA . GLU A 1 105 ? -8.970 -5.194 -0.727 1.00 70.25 105 GLU A CA 1
ATOM 856 C C . GLU A 1 105 ? -9.340 -5.777 0.639 1.00 70.25 105 GLU A C 1
ATOM 858 O O . GLU A 1 105 ? -10.445 -5.572 1.139 1.00 70.25 105 GLU A O 1
ATOM 863 N N . ILE A 1 106 ? -8.389 -6.445 1.296 1.00 69.62 106 ILE A N 1
ATOM 864 C CA . ILE A 1 106 ? -8.581 -7.016 2.635 1.00 69.62 106 ILE A CA 1
ATOM 865 C C . ILE A 1 106 ? -8.810 -5.900 3.653 1.00 69.62 106 ILE A C 1
ATOM 867 O O . ILE A 1 106 ? -9.801 -5.919 4.383 1.00 69.62 106 ILE A O 1
ATOM 871 N N . ILE A 1 107 ? -7.938 -4.887 3.652 1.00 68.25 107 ILE A N 1
ATOM 872 C CA . ILE A 1 107 ? -8.034 -3.749 4.564 1.00 68.25 107 ILE A CA 1
ATOM 873 C C . ILE A 1 107 ? -9.360 -3.023 4.350 1.00 68.25 107 ILE A C 1
ATOM 875 O O . ILE A 1 107 ? -10.045 -2.759 5.330 1.00 68.25 107 ILE A O 1
ATOM 879 N N . ASN A 1 108 ? -9.774 -2.726 3.114 1.00 67.44 108 ASN A N 1
ATOM 880 C CA . ASN A 1 108 ? -11.054 -2.052 2.872 1.00 67.44 108 ASN A CA 1
ATOM 881 C C . ASN A 1 108 ? -12.247 -2.876 3.372 1.00 67.44 108 ASN A C 1
ATOM 883 O O . ASN A 1 108 ? -13.133 -2.325 4.027 1.00 67.44 108 ASN A O 1
ATOM 887 N N . ASN A 1 109 ? -12.266 -4.183 3.116 1.00 65.62 109 ASN A N 1
ATOM 888 C CA . ASN A 1 109 ? -13.370 -5.052 3.523 1.00 65.62 109 ASN A CA 1
ATOM 889 C C . ASN A 1 109 ? -13.446 -5.223 5.053 1.00 65.62 109 ASN A C 1
ATOM 891 O O . ASN A 1 109 ? -14.531 -5.147 5.644 1.00 65.62 109 ASN A O 1
ATOM 895 N N . GLU A 1 110 ? -12.307 -5.361 5.732 1.00 64.88 110 GLU A N 1
ATOM 896 C CA . GLU A 1 110 ? -12.247 -5.432 7.197 1.00 64.88 110 GLU A CA 1
ATOM 897 C C . GLU A 1 110 ? -12.582 -4.084 7.853 1.00 64.88 110 GLU A C 1
ATOM 899 O O . GLU A 1 110 ? -13.347 -4.023 8.821 1.00 64.88 110 GLU A O 1
ATOM 904 N N . LEU A 1 111 ? -12.099 -2.975 7.285 1.00 60.91 111 LEU A N 1
ATOM 905 C CA . LEU A 1 111 ? -12.401 -1.633 7.780 1.00 60.91 111 LEU A CA 1
ATOM 906 C C . LEU A 1 111 ? -13.873 -1.259 7.577 1.00 60.91 111 LEU A C 1
ATOM 908 O O . LEU A 1 111 ? -14.415 -0.490 8.360 1.00 60.91 111 LEU A O 1
ATOM 912 N N . VAL A 1 112 ? -14.549 -1.766 6.546 1.00 58.81 112 VAL A N 1
ATOM 913 C CA . VAL A 1 112 ? -15.987 -1.517 6.349 1.00 58.81 112 VAL A CA 1
ATOM 914 C C . VAL A 1 112 ? -16.826 -2.386 7.289 1.00 58.81 112 VAL A C 1
ATOM 916 O O . VAL A 1 112 ? -17.774 -1.882 7.896 1.00 58.81 112 VAL A O 1
ATOM 919 N N . SER A 1 113 ? -16.462 -3.658 7.478 1.00 61.59 113 SER A N 1
ATOM 920 C CA . SER A 1 113 ? -17.234 -4.596 8.310 1.00 61.59 113 SER A CA 1
ATOM 921 C C . SER A 1 113 ? -17.217 -4.257 9.808 1.00 61.59 113 SER A C 1
ATOM 923 O O . SER A 1 113 ? -18.219 -4.445 10.499 1.00 61.59 113 SER A O 1
ATOM 925 N N . LEU A 1 114 ? -16.128 -3.678 10.323 1.00 57.59 114 LEU A N 1
ATOM 926 C CA . LEU A 1 114 ? -16.005 -3.324 11.745 1.00 57.59 114 LEU A CA 1
ATOM 927 C C . LEU A 1 114 ? -16.663 -1.985 12.120 1.00 57.59 114 LEU A C 1
ATOM 929 O O . LEU A 1 114 ? -16.835 -1.652 13.303 1.00 57.59 114 LEU A O 1
ATOM 933 N N . PHE A 1 115 ? -17.094 -1.203 11.131 1.00 59.28 115 PHE A N 1
ATOM 934 C CA . PHE A 1 115 ? -17.521 0.175 11.335 1.00 59.28 115 PHE A CA 1
ATOM 935 C C . PHE A 1 115 ? -19.031 0.335 11.547 1.00 59.28 115 PHE A C 1
ATOM 937 O O . PHE A 1 115 ? -19.794 0.643 10.639 1.00 59.28 115 PHE A O 1
ATOM 944 N N . HIS A 1 116 ? -19.469 0.282 12.813 1.00 53.59 116 HIS A N 1
ATOM 945 C CA . HIS A 1 116 ? -20.716 0.961 13.212 1.00 53.59 116 HIS A CA 1
ATOM 946 C C . HIS A 1 116 ? -20.463 2.476 13.449 1.00 53.59 116 HIS A C 1
ATOM 948 O O . HIS A 1 116 ? -19.628 2.796 14.303 1.00 53.59 116 HIS A O 1
ATOM 954 N N . PRO A 1 117 ? -21.178 3.424 12.797 1.00 52.53 117 PRO A N 1
ATOM 955 C CA . PRO A 1 117 ? -20.764 4.835 12.614 1.00 52.53 117 PRO A CA 1
ATOM 956 C C . PRO A 1 117 ? -20.829 5.784 13.830 1.00 52.53 117 PRO A C 1
ATOM 958 O O . PRO A 1 117 ? -20.930 7.001 13.648 1.00 52.53 117 PRO A O 1
ATOM 961 N N . LYS A 1 118 ? -20.832 5.284 15.070 1.00 55.44 118 LYS A N 1
ATOM 962 C CA . LYS A 1 118 ? -21.299 6.066 16.234 1.00 55.44 118 LYS A CA 1
ATOM 963 C C . LYS A 1 118 ? -20.217 6.734 17.098 1.00 55.44 118 LYS A C 1
ATOM 965 O O . LYS A 1 118 ? -20.585 7.454 18.019 1.00 55.44 118 LYS A O 1
ATOM 970 N N . SER A 1 119 ? -18.920 6.585 16.803 1.00 60.59 119 SER A N 1
ATOM 971 C CA . SER A 1 119 ? -17.849 7.287 17.542 1.00 60.59 119 SER A CA 1
ATOM 972 C C . SER A 1 119 ? -17.065 8.264 16.652 1.00 60.59 119 SER A C 1
ATOM 974 O O . SER A 1 119 ? -16.583 7.898 15.579 1.00 60.59 119 SER A O 1
ATOM 976 N N . LYS A 1 120 ? -16.939 9.528 17.090 1.00 62.34 120 LYS A N 1
ATOM 977 C CA . LYS A 1 120 ? -16.186 10.590 16.386 1.00 62.34 120 LYS A CA 1
ATOM 978 C C . LYS A 1 120 ? -14.691 10.266 16.264 1.00 62.34 120 LYS A C 1
ATOM 980 O O . LYS A 1 120 ? -14.099 10.542 15.225 1.00 62.34 120 LYS A O 1
ATOM 985 N N . GLU A 1 121 ? -14.094 9.657 17.285 1.00 58.25 121 GLU A N 1
ATOM 986 C CA . GLU A 1 121 ? -12.675 9.260 17.273 1.00 58.25 121 GLU A CA 1
ATOM 987 C C . GLU A 1 121 ? -12.393 8.167 16.245 1.00 58.25 121 GLU A C 1
ATOM 989 O O . GLU A 1 121 ? -11.368 8.188 15.567 1.00 58.25 121 GLU A O 1
ATOM 994 N N . VAL A 1 122 ? -13.347 7.254 16.082 1.00 62.28 122 VAL A N 1
ATOM 995 C CA . VAL A 1 122 ? -13.274 6.143 15.134 1.00 62.28 122 VAL A CA 1
ATOM 996 C C . VAL A 1 122 ? -13.289 6.668 13.698 1.00 62.28 122 VAL A C 1
ATOM 998 O O . VAL A 1 122 ? -12.425 6.307 12.908 1.00 62.28 122 VAL A O 1
ATOM 1001 N N . LYS A 1 123 ? -14.147 7.651 13.392 1.00 65.94 123 LYS A N 1
ATOM 1002 C CA . LYS A 1 123 ? -14.139 8.345 12.090 1.00 65.94 123 LYS A CA 1
ATOM 1003 C C . LYS A 1 123 ? -12.821 9.069 11.802 1.00 65.94 123 LYS A C 1
ATOM 1005 O O . LYS A 1 123 ? -12.326 8.998 10.680 1.00 65.94 123 LYS A O 1
ATOM 1010 N N . LYS A 1 124 ? -12.253 9.760 12.798 1.00 68.19 124 LYS A N 1
ATOM 1011 C CA . LYS A 1 124 ? -10.983 10.489 12.640 1.00 68.19 124 LYS A CA 1
ATOM 1012 C C . LYS A 1 124 ? -9.825 9.530 12.358 1.00 68.19 124 LYS A C 1
ATOM 1014 O O . LYS A 1 124 ? -9.032 9.790 11.459 1.00 68.19 124 LYS A O 1
ATOM 1019 N N . SER A 1 125 ? -9.770 8.410 13.083 1.00 65.62 125 SER A N 1
ATOM 1020 C CA . SER A 1 125 ? -8.762 7.368 12.868 1.00 65.62 125 SER A CA 1
ATOM 1021 C C . SER A 1 125 ? -8.854 6.778 11.460 1.00 65.62 125 SER A C 1
ATOM 1023 O O . SER A 1 125 ? -7.836 6.654 10.796 1.00 65.62 125 SER A O 1
ATOM 1025 N N . THR A 1 126 ? -10.057 6.474 10.968 1.00 69.44 126 THR A N 1
ATOM 1026 C CA . THR A 1 126 ? -10.266 5.946 9.605 1.00 69.44 126 THR A CA 1
ATOM 1027 C C . THR A 1 126 ? -9.893 6.923 8.517 1.00 69.44 126 THR A C 1
ATOM 1029 O O . THR A 1 126 ? -9.335 6.521 7.505 1.00 69.44 126 THR A O 1
ATOM 1032 N N . ALA A 1 127 ? -10.220 8.202 8.695 1.00 74.19 127 ALA A N 1
ATOM 1033 C CA . ALA A 1 127 ? -9.868 9.222 7.720 1.00 74.19 127 ALA A CA 1
ATOM 1034 C C . ALA A 1 127 ? -8.343 9.347 7.593 1.00 74.19 127 ALA A C 1
ATOM 1036 O O . ALA A 1 127 ? -7.824 9.305 6.483 1.00 74.19 127 ALA A O 1
ATOM 1037 N N . ALA A 1 128 ? -7.627 9.406 8.721 1.00 72.75 128 ALA A N 1
ATOM 1038 C CA . ALA A 1 128 ? -6.163 9.410 8.729 1.00 72.75 128 ALA A CA 1
ATOM 1039 C C . ALA A 1 128 ? -5.581 8.145 8.077 1.00 72.75 128 ALA A C 1
ATOM 1041 O O . ALA A 1 128 ? -4.629 8.216 7.309 1.00 72.75 128 ALA A O 1
ATOM 1042 N N . LEU A 1 129 ? -6.199 6.994 8.340 1.00 71.38 129 LEU A N 1
ATOM 1043 C CA . LEU A 1 129 ? -5.793 5.714 7.777 1.00 71.38 129 LEU A CA 1
ATOM 1044 C C . LEU A 1 129 ? -5.931 5.664 6.252 1.00 71.38 129 LEU A C 1
ATOM 1046 O O . LEU A 1 129 ? -5.017 5.218 5.565 1.00 71.38 129 LEU A O 1
ATOM 1050 N N . LYS A 1 130 ? -7.055 6.160 5.727 1.00 75.56 130 LYS A N 1
ATOM 1051 C CA . LYS A 1 130 ? -7.298 6.271 4.284 1.00 75.56 130 LYS A CA 1
ATOM 1052 C C . LYS A 1 130 ? -6.320 7.233 3.614 1.00 75.56 130 LYS A C 1
ATOM 1054 O O . LYS A 1 130 ? -5.844 6.933 2.530 1.00 75.56 130 LYS A O 1
ATOM 1059 N N . LEU A 1 131 ? -5.995 8.355 4.259 1.00 80.75 131 LEU A N 1
ATOM 1060 C CA . LEU A 1 131 ? -5.013 9.307 3.730 1.00 80.75 131 LEU A CA 1
ATOM 1061 C C . LE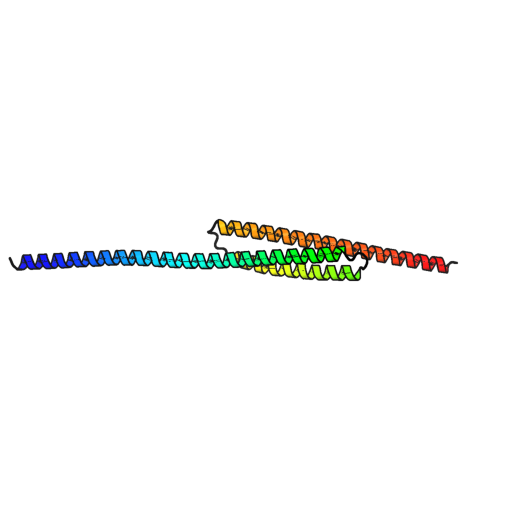U A 1 131 ? -3.624 8.674 3.600 1.00 80.75 131 LEU A C 1
ATOM 1063 O O . LEU A 1 131 ? -3.053 8.701 2.516 1.00 80.75 131 LEU A O 1
ATOM 1067 N N . LEU A 1 132 ? -3.127 8.035 4.664 1.00 75.69 132 LEU A N 1
ATOM 1068 C CA . LEU A 1 132 ? -1.833 7.340 4.640 1.00 75.69 132 LEU A CA 1
ATOM 1069 C C . LEU A 1 132 ? -1.787 6.238 3.572 1.00 75.69 132 LEU A C 1
ATOM 1071 O O . LEU A 1 132 ? -0.754 6.012 2.946 1.00 75.69 132 LEU A O 1
ATOM 1075 N N . TRP A 1 133 ? -2.910 5.550 3.363 1.00 77.50 133 TRP A N 1
ATOM 1076 C CA . TRP A 1 133 ? -3.035 4.534 2.325 1.00 77.50 133 TRP A CA 1
ATOM 1077 C C . TRP A 1 133 ? -2.928 5.116 0.908 1.00 77.50 133 TRP A C 1
ATOM 1079 O O . TRP A 1 133 ? -2.195 4.588 0.071 1.00 77.50 133 TRP A O 1
ATOM 1089 N N . GLU A 1 134 ? -3.629 6.216 0.636 1.00 81.62 134 GLU A N 1
ATOM 1090 C CA . GLU A 1 134 ? -3.560 6.890 -0.665 1.00 81.62 134 GLU A CA 1
ATOM 1091 C C . GLU A 1 134 ? -2.169 7.479 -0.930 1.00 81.62 134 GLU A C 1
ATOM 1093 O O . GLU A 1 134 ? -1.635 7.338 -2.030 1.00 81.62 134 GLU A O 1
ATOM 1098 N N . GLU A 1 135 ? -1.531 8.074 0.080 1.00 81.75 135 GLU A N 1
ATOM 1099 C CA . GLU A 1 135 ? -0.143 8.540 -0.018 1.00 81.75 135 GLU A CA 1
ATOM 1100 C C . GLU A 1 135 ? 0.806 7.403 -0.403 1.00 81.75 135 GLU A C 1
ATOM 1102 O O . GLU A 1 135 ? 1.641 7.562 -1.299 1.00 81.75 135 GLU A O 1
ATOM 1107 N N . LEU A 1 136 ? 0.640 6.232 0.218 1.00 81.50 136 LEU A N 1
ATOM 1108 C CA . LEU A 1 136 ? 1.427 5.056 -0.112 1.00 81.50 136 LEU A CA 1
ATOM 1109 C C . LEU A 1 136 ? 1.213 4.614 -1.565 1.00 81.50 136 LEU A C 1
ATOM 1111 O O . LEU A 1 136 ? 2.186 4.414 -2.294 1.00 81.50 136 LEU A O 1
ATOM 1115 N N . ARG A 1 137 ? -0.043 4.479 -2.004 1.00 82.69 137 ARG A N 1
ATOM 1116 C CA . ARG A 1 137 ? -0.356 4.091 -3.389 1.00 82.69 137 ARG A CA 1
ATOM 1117 C C . ARG A 1 137 ? 0.273 5.043 -4.398 1.00 82.69 137 ARG A C 1
ATOM 1119 O O . ARG A 1 137 ? 0.888 4.587 -5.359 1.00 82.69 137 ARG A O 1
ATOM 1126 N N . ASN A 1 138 ? 0.162 6.345 -4.155 1.00 85.25 138 ASN A N 1
ATOM 1127 C CA . ASN A 1 138 ? 0.729 7.363 -5.033 1.00 85.25 138 ASN A CA 1
ATOM 1128 C C . ASN A 1 138 ? 2.259 7.275 -5.093 1.00 85.25 138 ASN A C 1
ATOM 1130 O O . ASN A 1 138 ? 2.842 7.354 -6.175 1.00 85.25 138 ASN A O 1
ATOM 1134 N N . ALA A 1 139 ? 2.921 7.067 -3.951 1.00 82.81 139 ALA A N 1
ATOM 1135 C CA . ALA A 1 139 ? 4.373 6.919 -3.896 1.00 82.81 139 ALA A CA 1
ATOM 1136 C C . ALA A 1 139 ? 4.863 5.666 -4.641 1.00 82.81 139 ALA A C 1
ATOM 1138 O O . ALA A 1 139 ? 5.884 5.710 -5.332 1.00 82.81 139 ALA A O 1
ATOM 1139 N N . VAL A 1 140 ? 4.136 4.554 -4.517 1.00 84.38 140 VAL A N 1
ATOM 1140 C CA . VAL A 1 140 ? 4.446 3.296 -5.205 1.00 84.38 140 VAL A CA 1
ATOM 1141 C C . VAL A 1 140 ? 4.265 3.454 -6.715 1.00 84.38 140 VAL A C 1
ATOM 1143 O O . VAL A 1 140 ? 5.225 3.227 -7.446 1.00 84.38 140 VAL A O 1
ATOM 1146 N N . ALA A 1 141 ? 3.119 3.970 -7.165 1.00 86.25 141 ALA A N 1
ATOM 1147 C CA . ALA A 1 141 ? 2.843 4.183 -8.586 1.00 86.25 141 ALA A CA 1
ATOM 1148 C C . ALA A 1 141 ? 3.846 5.147 -9.248 1.00 86.25 141 ALA A C 1
ATOM 1150 O O . ALA A 1 141 ? 4.349 4.887 -10.340 1.00 86.25 141 ALA A O 1
ATOM 1151 N N . SER A 1 142 ? 4.193 6.247 -8.569 1.00 87.38 142 SER A N 1
ATOM 1152 C CA . SER A 1 142 ? 5.193 7.210 -9.055 1.00 87.38 142 SER A CA 1
ATOM 1153 C C . SER A 1 142 ? 6.564 6.558 -9.271 1.00 87.38 142 SER A C 1
ATOM 1155 O O . SER A 1 142 ? 7.238 6.795 -10.278 1.00 87.38 142 SER A O 1
ATOM 1157 N N . ARG A 1 143 ? 6.965 5.662 -8.362 1.00 85.88 143 ARG A N 1
ATOM 1158 C CA . ARG A 1 143 ? 8.190 4.876 -8.520 1.00 85.88 143 ARG A CA 1
ATOM 1159 C C . ARG A 1 143 ? 8.099 3.906 -9.702 1.00 85.88 143 ARG A C 1
ATOM 1161 O O . ARG A 1 143 ? 9.094 3.772 -10.415 1.00 85.88 143 ARG A O 1
ATOM 1168 N N . GLY A 1 144 ? 6.959 3.246 -9.897 1.00 86.75 144 GLY A N 1
ATOM 1169 C CA . GLY A 1 144 ? 6.728 2.335 -11.020 1.00 86.75 144 GLY A CA 1
ATOM 1170 C C . GLY A 1 144 ? 6.971 3.023 -12.358 1.00 86.75 144 GLY A C 1
ATOM 1171 O O . GLY A 1 144 ? 7.808 2.569 -13.139 1.00 86.75 144 GLY A O 1
ATOM 1172 N N . ILE A 1 145 ? 6.372 4.203 -12.543 1.00 88.69 145 ILE A N 1
ATOM 1173 C CA . ILE A 1 145 ? 6.570 5.052 -13.729 1.00 88.69 145 ILE A CA 1
ATOM 1174 C C . ILE A 1 145 ? 8.057 5.379 -13.936 1.00 88.69 145 ILE A C 1
ATOM 1176 O O . ILE A 1 145 ? 8.581 5.254 -15.043 1.00 88.69 145 ILE A O 1
ATOM 1180 N N . ALA A 1 146 ? 8.771 5.766 -12.874 1.00 85.56 146 ALA A N 1
ATOM 1181 C CA . ALA A 1 146 ? 10.194 6.091 -12.969 1.00 85.56 146 ALA A CA 1
ATOM 1182 C C . ALA A 1 146 ? 11.067 4.877 -13.347 1.00 85.56 146 ALA A C 1
ATOM 1184 O O . ALA A 1 146 ? 12.041 5.022 -14.090 1.00 85.56 146 ALA A O 1
ATOM 1185 N N . LEU A 1 147 ? 10.739 3.680 -12.846 1.00 85.88 147 LEU A N 1
ATOM 1186 C CA . LEU A 1 147 ? 11.452 2.444 -13.186 1.00 85.88 147 LEU A CA 1
ATOM 1187 C C . LEU A 1 147 ? 11.205 2.023 -14.639 1.00 85.88 147 LEU A C 1
ATOM 1189 O O . LEU A 1 147 ? 12.151 1.610 -15.311 1.00 85.88 147 LEU A O 1
ATOM 1193 N N . GLU A 1 148 ? 9.974 2.155 -15.130 1.00 88.56 148 GLU A N 1
ATOM 1194 C CA . GLU A 1 148 ? 9.633 1.875 -16.528 1.00 88.56 148 GLU A CA 1
ATOM 1195 C C . GLU A 1 148 ? 10.333 2.837 -17.488 1.00 88.56 148 GLU A C 1
ATOM 1197 O O . GLU A 1 148 ? 10.996 2.388 -18.422 1.00 88.56 148 GLU A O 1
ATOM 1202 N N . ALA A 1 149 ? 10.302 4.141 -17.198 1.00 86.69 149 ALA A N 1
ATOM 1203 C CA . ALA A 1 149 ? 11.013 5.138 -17.995 1.00 86.69 149 ALA A CA 1
ATOM 1204 C C . ALA A 1 149 ? 12.526 4.856 -18.060 1.00 86.69 149 ALA A C 1
ATOM 1206 O O . ALA A 1 149 ? 13.158 5.024 -19.104 1.00 86.69 149 ALA A O 1
ATOM 1207 N N . ASN A 1 150 ? 13.124 4.390 -16.956 1.00 84.88 150 ASN A N 1
ATOM 1208 C CA . ASN A 1 150 ? 14.541 4.029 -16.928 1.00 84.88 150 ASN A CA 1
ATOM 1209 C C . ASN A 1 150 ? 14.845 2.773 -17.764 1.00 84.88 150 ASN A C 1
ATOM 1211 O O . ASN A 1 150 ? 15.839 2.760 -18.491 1.00 84.88 150 ASN A O 1
ATOM 1215 N N . ARG A 1 151 ? 13.986 1.743 -17.701 1.00 86.25 151 ARG A N 1
ATOM 1216 C CA . ARG A 1 151 ? 14.075 0.562 -18.580 1.00 86.25 151 ARG A CA 1
ATOM 1217 C C . ARG A 1 151 ? 14.035 0.990 -20.047 1.00 86.25 151 ARG A C 1
ATOM 1219 O O . ARG A 1 151 ? 14.918 0.596 -20.803 1.00 86.25 151 ARG A O 1
ATOM 1226 N N . ASP A 1 152 ? 13.056 1.805 -20.430 1.00 88.12 152 ASP A N 1
ATOM 1227 C CA . ASP A 1 152 ? 12.864 2.230 -21.823 1.00 88.12 152 ASP A CA 1
ATOM 1228 C C . ASP A 1 152 ? 14.068 3.001 -22.359 1.00 88.12 152 ASP A C 1
ATOM 1230 O O . ASP A 1 152 ? 14.517 2.775 -23.485 1.00 88.12 152 ASP A O 1
ATOM 1234 N N . PHE A 1 153 ? 14.644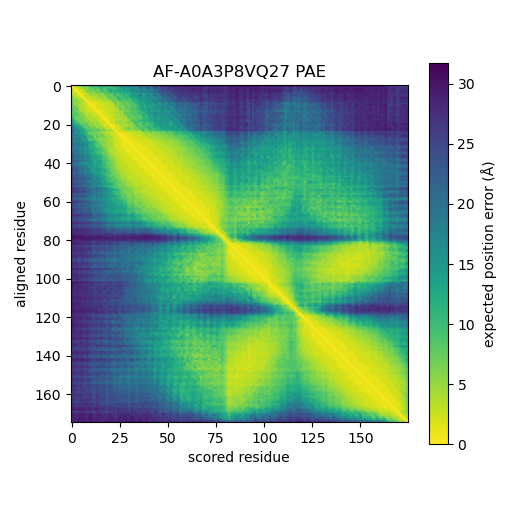 3.864 -21.522 1.00 85.94 153 PHE A N 1
ATOM 1235 C CA . PHE A 1 153 ? 15.864 4.585 -21.854 1.00 85.94 153 PHE A CA 1
ATOM 1236 C C . PHE A 1 153 ? 17.055 3.641 -22.094 1.00 85.94 153 PHE A C 1
ATOM 1238 O O . PHE A 1 153 ? 17.777 3.794 -23.081 1.00 85.94 153 PHE A O 1
ATOM 1245 N N . LEU A 1 154 ? 17.249 2.629 -21.244 1.00 86.06 154 LEU A N 1
ATOM 1246 C CA . LEU A 1 154 ? 18.324 1.646 -21.424 1.00 86.06 154 LEU A CA 1
ATOM 1247 C C . LEU A 1 154 ? 18.112 0.763 -22.661 1.00 86.06 154 LEU A C 1
ATOM 1249 O O . LEU A 1 154 ? 19.067 0.491 -23.391 1.00 86.06 154 LEU A O 1
ATOM 1253 N N . GLU A 1 155 ? 16.877 0.347 -22.945 1.00 88.44 155 GLU A N 1
ATOM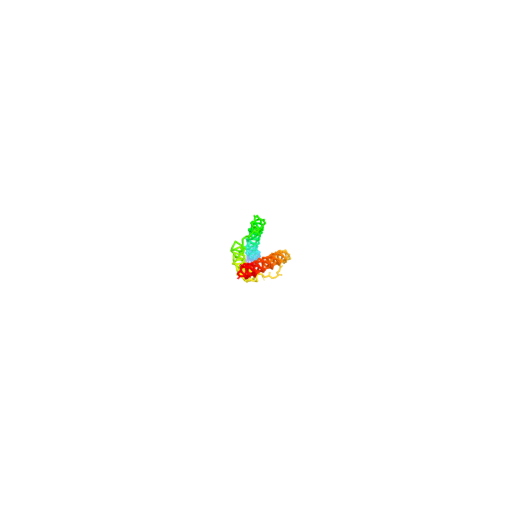 1254 C CA . GLU A 1 155 ? 16.558 -0.378 -24.180 1.00 88.44 155 GLU A CA 1
ATOM 1255 C C . GLU A 1 155 ? 16.857 0.457 -25.428 1.00 88.44 155 GLU A C 1
ATOM 1257 O O . GLU A 1 155 ? 17.354 -0.069 -26.429 1.00 88.44 155 GLU A O 1
ATOM 1262 N N . PHE A 1 156 ? 16.562 1.758 -25.383 1.00 88.50 156 PHE A N 1
ATOM 1263 C CA . PHE A 1 156 ? 16.903 2.682 -26.457 1.00 88.50 156 PHE A CA 1
ATOM 1264 C C . PHE A 1 156 ? 18.419 2.751 -26.676 1.00 88.50 156 PHE A C 1
ATOM 1266 O O . PHE A 1 156 ? 18.869 2.580 -27.809 1.00 88.50 156 PHE A O 1
ATOM 1273 N N . LEU A 1 157 ? 19.213 2.910 -25.611 1.00 87.31 157 LEU A N 1
ATOM 1274 C CA . LEU A 1 157 ? 20.677 2.939 -25.711 1.00 87.31 157 LEU A CA 1
ATOM 1275 C C . LEU A 1 157 ? 21.243 1.649 -26.323 1.00 87.31 157 LEU A C 1
ATOM 1277 O O . LEU A 1 157 ? 22.082 1.717 -27.220 1.00 87.31 157 LEU A O 1
ATOM 1281 N N . GLN A 1 158 ? 20.728 0.478 -25.935 1.00 87.94 158 GLN A N 1
ATOM 1282 C CA . GLN A 1 158 ? 21.138 -0.793 -26.548 1.00 87.94 158 GLN A CA 1
ATOM 1283 C C . GLN A 1 158 ? 20.783 -0.879 -28.039 1.00 87.94 158 GLN A C 1
ATOM 1285 O O . GLN A 1 158 ? 21.527 -1.465 -28.829 1.00 87.94 158 GLN A O 1
ATOM 1290 N N . LYS A 1 159 ? 19.633 -0.330 -28.450 1.00 90.44 159 LYS A N 1
ATOM 1291 C CA . LYS A 1 159 ? 19.249 -0.263 -29.869 1.00 90.44 159 LYS A CA 1
ATOM 1292 C C . LYS A 1 159 ? 20.201 0.650 -30.646 1.00 90.44 159 LYS A C 1
ATOM 1294 O O . LYS A 1 159 ? 20.639 0.257 -31.726 1.00 90.44 159 LYS A O 1
ATOM 1299 N N . VAL A 1 160 ? 20.559 1.811 -30.090 1.00 92.56 160 VAL A N 1
ATOM 1300 C CA . VAL A 1 160 ? 21.544 2.732 -30.684 1.00 92.56 160 VAL A CA 1
ATOM 1301 C C . VAL A 1 160 ? 22.896 2.039 -30.849 1.00 92.56 160 VAL A C 1
ATOM 1303 O O . VAL A 1 160 ? 23.422 2.001 -31.958 1.00 92.56 160 VAL A O 1
ATOM 1306 N N . GLU A 1 161 ? 23.409 1.390 -29.803 1.00 90.00 161 GLU A N 1
ATOM 1307 C CA . GLU A 1 161 ? 24.696 0.686 -29.848 1.00 90.00 161 GLU A CA 1
ATOM 1308 C C . GLU A 1 161 ? 24.728 -0.413 -30.925 1.00 90.00 161 GLU A C 1
ATOM 1310 O O . GLU A 1 161 ? 25.704 -0.537 -31.672 1.00 90.00 161 GLU A O 1
ATOM 1315 N N . LYS A 1 162 ? 23.637 -1.179 -31.072 1.00 91.81 162 LYS A N 1
ATOM 1316 C CA . LYS A 1 162 ? 23.491 -2.189 -32.136 1.00 91.81 162 LYS A CA 1
ATOM 1317 C C . LYS A 1 162 ? 23.558 -1.570 -33.531 1.00 91.81 162 LYS A C 1
ATOM 1319 O O . LYS A 1 162 ? 24.231 -2.116 -34.409 1.00 91.81 162 LYS A O 1
ATOM 1324 N N . VAL A 1 163 ? 22.870 -0.447 -33.743 1.00 93.94 163 VAL A N 1
ATOM 1325 C CA . VAL A 1 163 ? 22.884 0.270 -35.027 1.00 93.94 163 VAL A CA 1
ATOM 1326 C C . VAL A 1 163 ? 24.282 0.805 -35.321 1.00 93.94 163 VAL A C 1
ATOM 1328 O O . VAL A 1 163 ? 24.803 0.582 -36.413 1.00 93.94 163 VAL A O 1
ATOM 1331 N N . GLU A 1 164 ? 24.939 1.434 -34.350 1.00 92.44 164 GLU A N 1
ATOM 1332 C CA . GLU A 1 164 ? 26.305 1.921 -34.528 1.00 92.44 164 GLU A CA 1
ATOM 1333 C C . GLU A 1 164 ? 27.297 0.791 -34.828 1.00 92.44 164 GLU A C 1
ATOM 1335 O O . GLU A 1 164 ? 28.154 0.925 -35.703 1.00 92.44 164 GLU A O 1
ATOM 1340 N N . ALA A 1 165 ? 27.184 -0.345 -34.133 1.00 92.62 165 ALA A N 1
ATOM 1341 C CA . ALA A 1 165 ? 28.019 -1.515 -34.381 1.00 92.62 165 ALA A CA 1
ATOM 1342 C C . ALA A 1 165 ? 27.813 -2.060 -35.800 1.00 92.62 165 ALA A C 1
ATOM 1344 O O . ALA A 1 165 ? 28.785 -2.396 -36.485 1.00 92.62 165 ALA A O 1
ATOM 1345 N N . TRP A 1 166 ? 26.564 -2.094 -36.272 1.00 93.75 166 TRP A N 1
ATOM 1346 C CA . TRP A 1 166 ? 26.242 -2.474 -37.644 1.00 93.75 166 TRP A CA 1
ATOM 1347 C C . TRP A 1 166 ? 26.863 -1.512 -38.664 1.00 93.75 166 TRP A C 1
ATOM 1349 O O . TRP A 1 166 ? 27.488 -1.973 -39.623 1.00 93.75 166 TRP A O 1
ATOM 1359 N N . ILE A 1 167 ? 26.775 -0.196 -38.431 1.00 93.19 167 ILE A N 1
ATOM 1360 C CA . ILE A 1 167 ? 27.412 0.826 -39.277 1.00 93.19 167 ILE A CA 1
ATOM 1361 C C . ILE A 1 167 ? 28.929 0.610 -39.310 1.00 93.19 167 ILE A C 1
ATOM 1363 O O . ILE A 1 167 ? 29.496 0.475 -40.395 1.00 93.19 167 ILE A O 1
ATOM 1367 N N . ARG A 1 168 ? 29.588 0.491 -38.148 1.00 92.94 168 ARG A N 1
ATOM 1368 C CA . ARG A 1 168 ? 31.038 0.232 -38.048 1.00 92.94 168 ARG A CA 1
ATOM 1369 C C . ARG A 1 168 ? 31.447 -1.014 -38.833 1.00 92.94 168 ARG A C 1
ATOM 1371 O O . ARG A 1 168 ? 32.433 -0.988 -39.568 1.00 92.94 168 ARG A O 1
ATOM 1378 N N . HIS A 1 169 ? 30.675 -2.095 -38.723 1.00 89.00 169 HIS A N 1
ATOM 1379 C CA . HIS A 1 169 ? 30.930 -3.333 -39.455 1.00 89.00 169 HIS A CA 1
ATOM 1380 C C . HIS A 1 169 ? 30.762 -3.167 -40.975 1.00 89.00 169 HIS A C 1
ATOM 1382 O O . HIS A 1 169 ? 31.557 -3.706 -41.745 1.00 89.00 169 HIS A O 1
ATOM 1388 N N . LYS A 1 170 ? 29.758 -2.407 -41.434 1.00 89.19 170 LYS A N 1
ATOM 1389 C CA . LYS A 1 170 ? 29.557 -2.128 -42.865 1.00 89.19 170 LYS A CA 1
ATOM 1390 C C . LYS A 1 170 ? 30.632 -1.212 -43.445 1.00 89.19 170 LYS A C 1
ATOM 1392 O O . LYS A 1 170 ? 31.084 -1.481 -44.554 1.00 89.19 170 LYS A O 1
ATOM 1397 N N . VAL A 1 171 ? 31.063 -0.189 -42.707 1.00 84.69 171 VAL A N 1
ATOM 1398 C CA . VAL A 1 171 ? 32.156 0.710 -43.116 1.00 84.69 171 VAL A CA 1
ATOM 1399 C C . VAL A 1 171 ? 33.471 -0.062 -43.224 1.00 84.69 171 VAL A C 1
ATOM 1401 O O . VAL A 1 171 ? 34.146 0.040 -44.241 1.00 84.69 171 VAL A O 1
ATOM 1404 N N . ARG A 1 172 ? 33.787 -0.921 -42.244 1.00 76.25 172 ARG A N 1
ATOM 1405 C CA . ARG A 1 172 ? 34.992 -1.769 -42.272 1.00 76.25 172 ARG A CA 1
ATOM 1406 C C . ARG A 1 172 ? 35.028 -2.749 -43.451 1.00 76.25 172 ARG A C 1
ATOM 1408 O O . A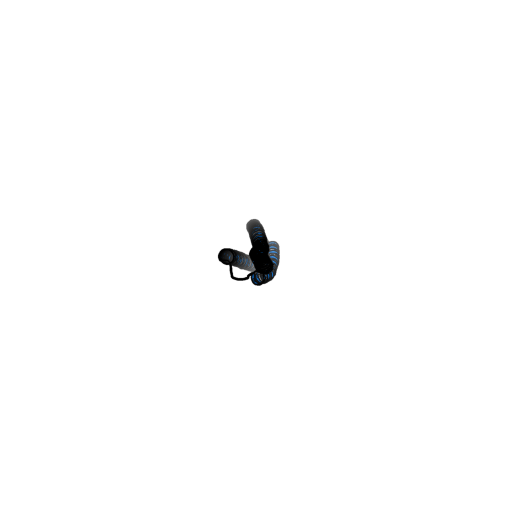RG A 1 172 ? 36.107 -3.113 -43.879 1.00 76.25 172 ARG A O 1
ATOM 1415 N N . ARG A 1 173 ? 33.875 -3.194 -43.959 1.00 70.19 173 ARG A N 1
ATOM 1416 C CA . ARG A 1 173 ? 33.787 -4.120 -45.106 1.00 70.19 173 ARG A CA 1
ATOM 1417 C C . ARG A 1 173 ? 33.880 -3.443 -46.481 1.00 70.19 173 ARG A C 1
AT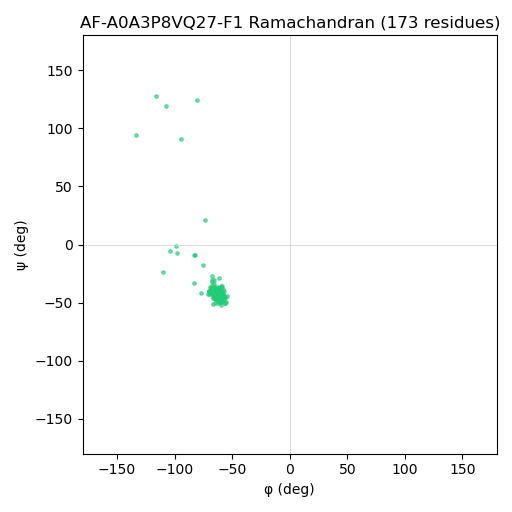OM 1419 O O . ARG A 1 173 ? 33.890 -4.154 -47.478 1.00 70.19 173 ARG A O 1
ATOM 1426 N N . ARG A 1 174 ? 33.836 -2.108 -46.549 1.00 63.25 174 ARG A N 1
ATOM 1427 C CA . ARG A 1 174 ? 33.929 -1.336 -47.805 1.00 63.25 174 ARG A CA 1
ATOM 1428 C C . ARG A 1 174 ? 35.336 -0.791 -48.083 1.00 63.25 174 ARG A C 1
ATOM 1430 O O . ARG A 1 174 ? 35.537 -0.233 -49.156 1.00 63.25 174 ARG A O 1
ATOM 1437 N N . LEU A 1 175 ? 36.248 -0.930 -47.125 1.00 52.81 175 LEU A N 1
ATOM 1438 C CA . LEU A 1 175 ? 37.685 -0.685 -47.255 1.00 52.81 175 LEU A CA 1
ATOM 1439 C C . LEU A 1 175 ? 38.386 -2.026 -47.475 1.00 52.81 175 LEU A C 1
ATOM 1441 O O . LEU A 1 175 ? 39.383 -2.032 -48.222 1.00 52.81 175 LEU A O 1
#

Secondary structure (DSSP, 8-state):
-HHHHHHHHHHHHHHHHHHHHHHHHHHHHHHHHHHHHHHHHHHHHHHHHHHHHHHHHHHHHHHHHHHHHHHHHHHHHH--S-HHHHHHHHHHHHHHHHHHHHHHHHHHHHHHHT--S--HHHHHHHHHHHHHHHHHHHHHHHHHHHHHHHHHHHHHHHHHHHHHHHHHHHHHT--

Solvent-accessible surface area (backbone atoms only — not comparable to full-atom values): 9645 Å² total; per-residue (Å²): 119,71,66,63,53,52,53,51,52,52,52,50,54,50,52,53,52,51,53,52,50,52,54,49,49,52,52,51,51,52,50,51,54,50,50,53,51,51,52,52,49,51,52,52,50,54,52,52,49,54,54,50,51,51,52,49,51,49,52,50,50,54,51,54,49,52,54,53,51,50,53,54,50,54,57,57,69,76,59,86,83,52,62,72,60,51,53,54,53,46,53,56,46,54,53,48,50,52,52,52,54,57,50,48,56,52,51,52,53,54,60,56,73,72,58,74,94,81,49,73,67,59,55,53,53,50,51,55,51,52,50,56,49,51,53,49,52,52,54,51,52,56,49,51,54,54,46,50,54,51,49,53,52,46,55,47,51,54,52,50,52,54,52,51,52,50,50,54,54,54,56,64,72,75,110

Nearest PDB structures (foldseek):
  5nnv-assembly4_D  TM=3.191E-01  e=3.969E+00  Bacillus subtilis subsp. subtilis str. 168
  5xg2-assembly1_A  TM=3.469E-01  e=4.462E+00  Pyrococcus yayanosii CH1

pLDDT: mean 78.07, std 10.91, range [52.53, 94.44]

Foldseek 3Di:
DVVVVVVVVVVVVVVVVVVVVVVVVVVVVVVVVVVVVVVVVVVVVVLVVVLVVLLVVLVVVLVVLVVVVVVLVVVVVVDQADLVSLVVSLVVLVVVLVVLVVVVVVSVVVLVVSDDPPDPVSVVSVVVSVVSSVVSNVVSVVVSVVSVVSSVVNVVVVVVVVVVVVVVVVVVVVD

Mean predicted aligned error: 13.8 Å